Protein AF-A0A3B0PK82-F1 (afdb_monomer)

Radius of gyration: 12.11 Å; Cα contacts (8 Å, |Δi|>4): 57; chains: 1; bounding box: 27×24×29 Å

Secondary structure (DSSP, 8-state):
-HHHHHHS-SEEEEEEEEESSS--TTGGGTTTSEEEEEEEEE-TTS-TT-TT-

Nearest PDB structures (foldseek):
  4xcq-assembly1_A  TM=5.530E-01  e=5.717E+00  Clostridium phage c-st

pLDDT: mean 86.84, std 8.36, range [56.97, 97.12]

InterPro domains:
  IPR030942 IgG-blocking virulence domain [PF26360] (1-53)

Mean predicted aligned error: 4.62 Å

Structure (mmCIF, N/CA/C/O backbone):
data_AF-A0A3B0PK82-F1
#
_entry.id   AF-A0A3B0PK82-F1
#
loop_
_atom_site.group_PDB
_atom_site.id
_atom_site.type_symbol
_atom_site.label_atom_id
_atom_site.label_alt_id
_atom_site.label_comp_id
_atom_site.label_asym_id
_atom_site.label_entity_id
_atom_site.label_seq_id
_atom_site.pdbx_PDB_ins_code
_atom_site.Cartn_x
_atom_site.Cartn_y
_atom_site.Cartn_z
_atom_site.occupancy
_atom_site.B_iso_or_equiv
_atom_site.auth_seq_id
_atom_site.auth_comp_id
_atom_site.auth_asym_id
_atom_site.auth_atom_id
_atom_site.pdbx_PDB_model_num
ATOM 1 N N . MET A 1 1 ? -2.296 -12.737 -1.948 1.00 56.97 1 MET A N 1
ATOM 2 C CA . MET A 1 1 ? -2.185 -11.323 -1.523 1.00 56.97 1 MET A CA 1
ATOM 3 C C . MET A 1 1 ? -3.281 -10.866 -0.555 1.00 56.97 1 MET A C 1
ATOM 5 O O . MET A 1 1 ? -2.925 -10.401 0.511 1.00 56.97 1 MET A O 1
ATOM 9 N N . ALA A 1 2 ? -4.584 -11.024 -0.836 1.00 61.06 2 ALA A N 1
ATOM 10 C CA . ALA A 1 2 ? -5.659 -10.472 0.021 1.00 61.06 2 ALA A CA 1
ATOM 11 C C . ALA A 1 2 ? -5.625 -10.910 1.507 1.00 61.06 2 ALA A C 1
ATOM 13 O O . ALA A 1 2 ? -5.999 -10.142 2.388 1.00 61.06 2 ALA A O 1
ATOM 14 N N . LYS A 1 3 ? -5.139 -12.127 1.795 1.00 74.75 3 LYS A N 1
ATOM 15 C CA . LYS A 1 3 ? -5.134 -12.694 3.154 1.00 74.75 3 LYS A CA 1
ATOM 16 C C . LYS A 1 3 ? -4.218 -11.954 4.136 1.00 74.75 3 LYS A C 1
ATOM 18 O O . LYS A 1 3 ? -4.543 -11.911 5.314 1.00 74.75 3 LYS A O 1
ATOM 23 N N . ILE A 1 4 ? -3.109 -11.365 3.673 1.00 82.38 4 ILE A N 1
ATOM 24 C CA . ILE A 1 4 ? -2.158 -10.714 4.589 1.00 82.38 4 ILE A CA 1
ATOM 25 C C . ILE A 1 4 ? -2.682 -9.363 5.084 1.00 82.38 4 ILE A C 1
ATOM 27 O O . ILE A 1 4 ? -2.598 -9.066 6.267 1.00 82.38 4 ILE A O 1
ATOM 31 N N . PHE A 1 5 ? -3.341 -8.597 4.211 1.00 83.19 5 PHE A N 1
ATOM 32 C CA . PHE A 1 5 ? -3.954 -7.318 4.577 1.00 83.19 5 PHE A CA 1
ATOM 33 C C . PHE A 1 5 ? -5.194 -7.485 5.463 1.00 83.19 5 PHE A C 1
ATOM 35 O O . PHE A 1 5 ? -5.484 -6.615 6.282 1.00 83.19 5 PHE A O 1
ATOM 42 N N . ALA A 1 6 ? -5.900 -8.614 5.341 1.00 84.25 6 ALA A N 1
ATOM 43 C CA . ALA A 1 6 ? -7.001 -8.965 6.235 1.00 84.25 6 ALA A CA 1
ATOM 44 C C . ALA A 1 6 ? -6.528 -9.270 7.668 1.00 84.25 6 ALA A C 1
ATOM 46 O O . ALA A 1 6 ? -7.271 -9.025 8.610 1.00 84.25 6 ALA A O 1
ATOM 47 N N . ALA A 1 7 ? -5.301 -9.776 7.831 1.00 88.44 7 ALA A N 1
ATOM 48 C CA . ALA A 1 7 ? -4.708 -10.047 9.140 1.00 88.44 7 ALA A CA 1
ATOM 49 C C . ALA A 1 7 ? -4.167 -8.785 9.832 1.00 88.44 7 ALA A C 1
ATOM 51 O O . ALA A 1 7 ? -3.938 -8.802 11.040 1.00 88.44 7 ALA A O 1
ATOM 52 N N . LEU A 1 8 ? -3.959 -7.691 9.088 1.00 89.69 8 LEU A N 1
ATOM 53 C CA . LEU A 1 8 ? -3.552 -6.423 9.684 1.00 89.69 8 LEU A CA 1
ATOM 54 C C . LEU A 1 8 ? -4.678 -5.873 10.573 1.00 89.69 8 LEU A C 1
ATOM 56 O O . LEU A 1 8 ? -5.846 -5.939 10.171 1.00 89.69 8 LEU A O 1
ATOM 60 N N . PRO A 1 9 ? -4.348 -5.244 11.711 1.00 92.31 9 PRO A N 1
ATOM 61 C CA . PRO A 1 9 ? -5.311 -4.515 12.525 1.00 92.31 9 PRO A CA 1
ATOM 62 C C . PRO A 1 9 ? -6.101 -3.470 11.723 1.00 92.31 9 PRO A C 1
ATOM 64 O O . PRO A 1 9 ? -5.701 -3.050 10.631 1.00 92.31 9 PRO A O 1
ATOM 67 N N . ASN A 1 10 ? -7.237 -3.040 12.273 1.00 94.25 10 ASN A N 1
ATOM 68 C CA . ASN A 1 10 ? -8.006 -1.931 11.700 1.00 94.25 10 ASN A CA 1
ATOM 69 C C . ASN A 1 10 ? -7.357 -0.568 11.963 1.00 94.25 10 ASN A C 1
ATOM 71 O O . ASN A 1 10 ? -7.552 0.329 11.154 1.00 94.25 10 ASN A O 1
ATOM 75 N N . LYS A 1 11 ? -6.590 -0.436 13.053 1.00 96.56 11 LYS A N 1
ATOM 76 C CA . LYS A 1 11 ? -5.822 0.764 13.400 1.00 96.56 11 LYS A CA 1
ATOM 77 C C . LYS A 1 11 ? -4.335 0.448 13.358 1.00 96.56 11 LYS A C 1
ATOM 79 O O . LYS A 1 11 ? -3.900 -0.501 14.011 1.00 96.56 11 LYS A O 1
ATOM 84 N N . LEU A 1 12 ? -3.584 1.216 12.585 1.00 95.62 12 LEU A N 1
ATOM 85 C CA . LEU A 1 12 ? -2.154 1.049 12.364 1.00 95.62 12 LEU A CA 1
ATOM 86 C C . LEU A 1 12 ? -1.465 2.390 12.654 1.00 95.62 12 LEU A C 1
ATOM 88 O O . LEU A 1 12 ? -1.707 3.342 11.920 1.00 95.62 12 LEU A O 1
ATOM 92 N N . PRO A 1 13 ? -0.593 2.485 13.671 1.00 96.12 13 PRO A N 1
ATOM 93 C CA . PRO A 1 13 ? 0.163 3.716 13.896 1.00 96.12 13 PRO A CA 1
ATOM 94 C C . PRO A 1 13 ? 1.144 3.996 12.746 1.00 96.12 13 PRO A C 1
ATOM 96 O O . PRO A 1 13 ? 1.362 5.141 12.380 1.00 96.12 13 PRO A O 1
ATOM 99 N N . LEU A 1 14 ? 1.701 2.947 12.132 1.00 94.62 14 LEU A N 1
ATOM 100 C CA . LEU A 1 14 ? 2.589 3.052 10.977 1.00 94.62 14 LEU A CA 1
ATOM 101 C C . LEU A 1 14 ? 2.358 1.873 10.030 1.00 94.62 14 LEU A C 1
ATOM 103 O O . LEU A 1 14 ? 2.295 0.718 10.464 1.00 94.62 14 LEU A O 1
ATOM 107 N N . LEU A 1 15 ? 2.273 2.160 8.733 1.00 93.81 15 LEU A N 1
ATOM 108 C CA . LEU A 1 15 ? 2.312 1.168 7.666 1.00 93.81 15 LEU A CA 1
ATOM 109 C C . LEU A 1 15 ? 3.388 1.545 6.645 1.00 93.81 15 LEU A C 1
ATOM 111 O O . LEU A 1 15 ? 3.306 2.590 6.008 1.00 93.81 15 LEU A O 1
ATOM 115 N N . GLU A 1 16 ? 4.361 0.659 6.443 1.00 93.19 16 GLU A N 1
ATOM 116 C CA . GLU A 1 16 ? 5.369 0.798 5.392 1.00 93.19 16 GLU A CA 1
ATOM 117 C C . GLU A 1 16 ? 5.124 -0.232 4.286 1.00 93.19 16 GLU A C 1
A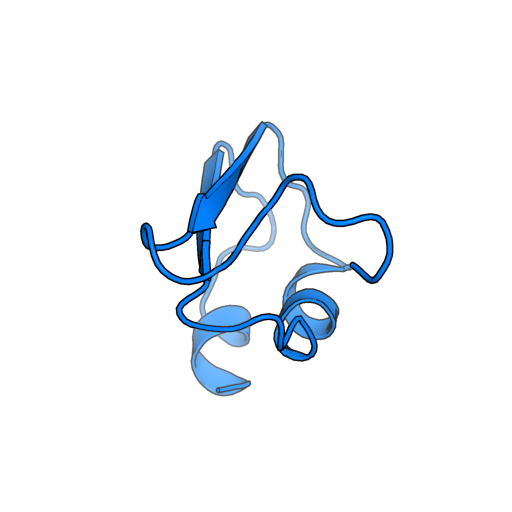TOM 119 O O . GLU A 1 16 ? 5.013 -1.435 4.540 1.00 93.19 16 GLU A O 1
ATOM 124 N N . LEU A 1 17 ? 5.000 0.245 3.048 1.00 90.12 17 LEU A N 1
ATOM 125 C CA . LEU A 1 17 ? 4.737 -0.579 1.876 1.00 90.12 17 LEU A CA 1
ATOM 126 C C . LEU A 1 17 ? 5.922 -0.551 0.922 1.00 90.12 17 LEU A C 1
ATOM 128 O O . LEU A 1 17 ? 6.309 0.503 0.421 1.00 90.12 17 LEU A O 1
ATOM 132 N N . PHE A 1 18 ? 6.432 -1.741 0.617 1.00 90.56 18 PHE A N 1
ATOM 133 C CA . PHE A 1 18 ? 7.462 -1.934 -0.389 1.00 90.56 18 PHE A CA 1
ATOM 134 C 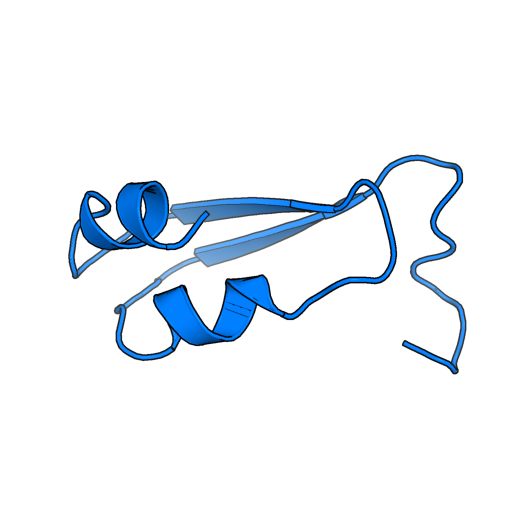C . PHE A 1 18 ? 6.865 -2.327 -1.744 1.00 90.56 18 PHE A C 1
ATOM 136 O O . PHE A 1 18 ? 6.119 -3.306 -1.853 1.00 90.56 18 PHE A O 1
ATOM 143 N N . PHE A 1 19 ? 7.244 -1.589 -2.785 1.00 88.12 19 PHE A N 1
ATOM 144 C CA . PHE A 1 19 ? 6.846 -1.828 -4.167 1.00 88.12 19 PHE A CA 1
ATOM 145 C C . PHE A 1 19 ? 8.025 -2.311 -5.015 1.00 88.12 19 PHE A C 1
ATOM 147 O O . PHE A 1 19 ? 8.932 -1.553 -5.350 1.00 88.12 19 PHE A O 1
ATOM 154 N N . GLU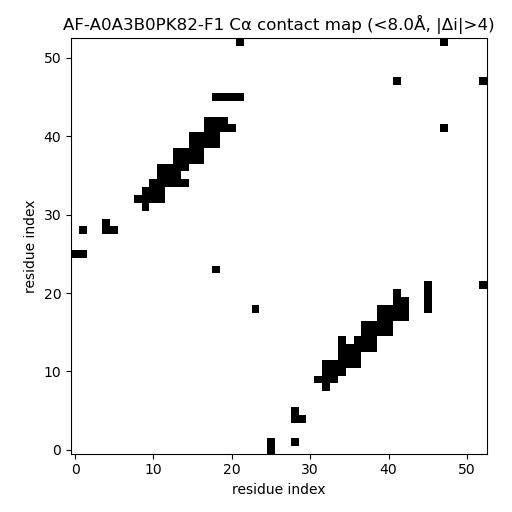 A 1 20 ? 7.966 -3.576 -5.436 1.00 88.88 20 GLU A N 1
ATOM 155 C CA . GLU A 1 20 ? 8.922 -4.156 -6.395 1.00 88.88 20 GLU A CA 1
ATOM 156 C C . GLU A 1 20 ? 8.630 -3.728 -7.849 1.00 88.88 20 GLU A C 1
ATOM 158 O O . GLU A 1 20 ? 9.484 -3.821 -8.726 1.00 88.88 20 GLU A O 1
ATOM 163 N N . SER A 1 21 ? 7.406 -3.260 -8.120 1.00 88.81 21 SER A N 1
ATOM 164 C CA . SER A 1 21 ? 6.940 -2.785 -9.430 1.00 88.81 21 SER A CA 1
ATOM 165 C C . SER A 1 21 ? 5.882 -1.690 -9.256 1.00 88.81 21 SER A C 1
ATOM 167 O O . SER A 1 21 ? 5.392 -1.479 -8.148 1.00 88.81 21 SER A O 1
ATOM 169 N N . LYS A 1 22 ? 5.437 -1.056 -10.351 1.00 86.88 22 LYS A N 1
ATOM 170 C CA . LYS A 1 22 ? 4.333 -0.072 -10.341 1.00 86.88 22 LYS A CA 1
ATOM 171 C C . LYS A 1 22 ? 2.942 -0.671 -10.054 1.00 86.88 22 LYS A C 1
ATOM 173 O O . LYS A 1 22 ? 1.934 0.018 -10.148 1.00 86.88 22 LYS A O 1
ATOM 178 N N . ASN A 1 23 ? 2.844 -1.960 -9.721 1.00 87.31 23 ASN A N 1
ATOM 179 C CA . ASN A 1 23 ? 1.564 -2.586 -9.407 1.00 87.31 23 ASN A CA 1
ATOM 180 C C . ASN A 1 23 ? 1.064 -2.174 -8.012 1.00 87.31 23 ASN A C 1
ATOM 182 O O . ASN A 1 23 ? 1.472 -2.734 -6.995 1.00 87.31 23 ASN A O 1
ATOM 186 N N . THR A 1 24 ? 0.102 -1.255 -7.982 1.00 87.62 24 THR A N 1
ATOM 187 C CA . THR A 1 24 ? -0.524 -0.730 -6.759 1.00 87.62 24 THR A CA 1
ATOM 188 C C . THR A 1 24 ? -1.840 -1.418 -6.386 1.00 87.62 24 THR A C 1
ATOM 190 O O . THR A 1 24 ? -2.506 -1.025 -5.428 1.00 87.62 24 THR A O 1
ATOM 193 N N . SER A 1 25 ? -2.219 -2.503 -7.075 1.00 89.25 25 SER A N 1
ATOM 194 C CA . SER A 1 25 ? -3.522 -3.171 -6.896 1.00 89.25 25 SER A CA 1
ATOM 195 C C . SER A 1 25 ? -3.799 -3.674 -5.473 1.00 89.25 25 SER A C 1
ATOM 197 O O . SER A 1 25 ? -4.956 -3.915 -5.120 1.00 89.25 25 SER A O 1
ATOM 199 N N . ALA A 1 26 ? -2.760 -3.836 -4.649 1.00 86.69 26 ALA A N 1
ATOM 200 C CA . ALA A 1 26 ? -2.869 -4.240 -3.253 1.00 86.69 26 ALA A CA 1
ATOM 201 C C . ALA A 1 26 ? -3.366 -3.119 -2.320 1.00 86.69 26 ALA A C 1
ATOM 203 O O . ALA A 1 26 ? -3.958 -3.426 -1.285 1.00 86.69 26 ALA A O 1
ATOM 204 N N . LEU A 1 27 ? -3.216 -1.842 -2.698 1.00 89.12 27 LEU A N 1
ATOM 205 C CA . LEU A 1 27 ? -3.641 -0.696 -1.881 1.00 89.12 27 LEU A CA 1
ATOM 206 C C . LEU A 1 27 ? -5.146 -0.708 -1.580 1.00 89.12 27 LEU A C 1
ATOM 208 O O . LEU A 1 27 ? -5.585 -0.267 -0.520 1.00 89.12 27 LEU A O 1
ATOM 212 N N . LYS A 1 28 ? -5.957 -1.313 -2.456 1.00 90.94 28 LYS A N 1
ATOM 213 C CA . LYS A 1 28 ? -7.403 -1.457 -2.226 1.00 90.94 28 LYS A CA 1
ATOM 214 C C . LYS A 1 28 ? -7.745 -2.210 -0.935 1.00 90.94 28 LYS A C 1
ATOM 216 O O . LYS A 1 28 ? -8.823 -2.004 -0.390 1.00 90.94 28 LYS A O 1
ATOM 221 N N . TYR A 1 29 ? -6.851 -3.073 -0.444 1.00 90.25 29 TYR A N 1
ATOM 222 C CA . TYR A 1 29 ? -7.087 -3.871 0.762 1.00 90.25 29 TYR A CA 1
ATOM 223 C C . TYR A 1 29 ? -6.820 -3.113 2.066 1.00 90.25 29 TYR A C 1
ATOM 225 O O . TYR A 1 29 ? -7.221 -3.587 3.127 1.00 90.25 29 TYR A O 1
ATOM 233 N N . ILE A 1 30 ? -6.174 -1.947 2.003 1.00 91.12 30 ILE A N 1
ATOM 234 C CA . ILE A 1 30 ? -5.931 -1.088 3.171 1.00 91.12 30 ILE A CA 1
ATOM 235 C C . ILE A 1 30 ? -6.820 0.160 3.188 1.00 91.12 30 ILE A C 1
ATOM 237 O O . ILE A 1 30 ? -6.790 0.905 4.156 1.00 91.12 30 ILE A O 1
ATOM 241 N N . LYS A 1 31 ? -7.665 0.350 2.164 1.00 89.94 31 LYS A N 1
ATOM 242 C CA . LYS A 1 31 ? -8.551 1.517 2.002 1.00 89.94 31 LYS A CA 1
ATOM 243 C C . LYS A 1 31 ? -9.413 1.829 3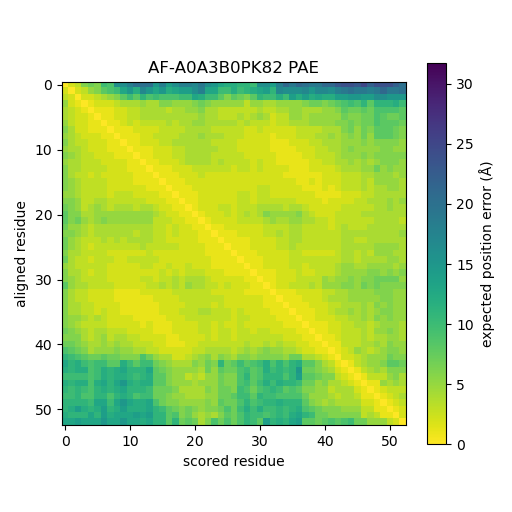.233 1.00 89.94 31 LYS A C 1
ATOM 245 O O . LYS A 1 31 ? -9.700 2.989 3.492 1.00 89.94 31 LYS A O 1
ATOM 250 N N . ASN A 1 32 ? -9.852 0.798 3.953 1.00 91.81 32 ASN A N 1
ATOM 251 C CA . ASN A 1 32 ? -10.763 0.933 5.094 1.00 91.81 32 ASN A CA 1
ATOM 252 C C . ASN A 1 32 ? -10.039 0.872 6.449 1.00 91.81 32 ASN A C 1
ATOM 254 O O . ASN A 1 32 ? -10.689 0.666 7.471 1.00 91.81 32 ASN A O 1
ATOM 258 N N . LYS A 1 33 ? -8.705 0.957 6.463 1.00 92.81 33 LYS A N 1
ATOM 259 C CA . LYS A 1 33 ? -7.912 0.941 7.693 1.00 92.81 33 LYS A CA 1
ATOM 260 C C . LYS A 1 33 ? -7.606 2.370 8.130 1.00 92.81 33 LYS A C 1
ATOM 262 O O . LYS A 1 33 ? -7.380 3.237 7.292 1.00 92.81 33 LYS A O 1
ATOM 267 N N . GLU A 1 34 ? -7.588 2.591 9.435 1.00 96.62 34 GLU A N 1
ATOM 268 C CA . GLU A 1 34 ? -7.084 3.820 10.043 1.00 96.62 3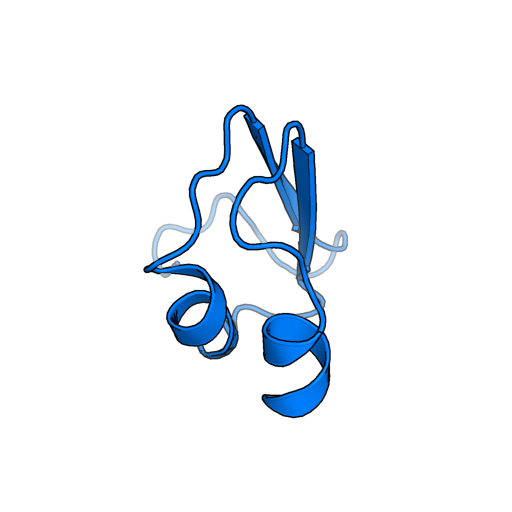4 GLU A CA 1
ATOM 269 C C . GLU A 1 34 ? -5.559 3.701 10.126 1.00 96.62 34 GLU A C 1
ATOM 271 O O . GLU A 1 34 ? -5.050 2.763 10.744 1.00 96.62 34 GLU A O 1
ATOM 276 N N . ILE A 1 35 ? -4.842 4.593 9.443 1.00 96.19 35 ILE A N 1
ATOM 277 C CA . ILE A 1 35 ? -3.380 4.585 9.352 1.00 96.19 35 ILE A CA 1
ATOM 278 C C . ILE A 1 35 ? -2.893 5.986 9.722 1.00 96.19 35 ILE A C 1
ATOM 280 O O . ILE A 1 35 ? -3.215 6.930 9.001 1.00 96.19 35 ILE A O 1
ATOM 284 N N . ASP A 1 36 ? -2.147 6.113 10.820 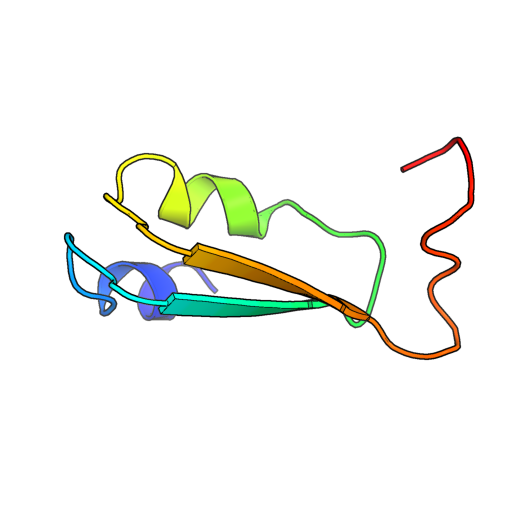1.00 97.12 36 ASP A N 1
ATOM 285 C CA . ASP A 1 36 ? -1.644 7.416 11.281 1.00 97.12 36 ASP A CA 1
ATOM 286 C C . ASP A 1 36 ? -0.453 7.880 10.423 1.00 97.12 36 ASP A C 1
ATOM 288 O O . ASP A 1 36 ? -0.399 9.035 10.003 1.00 97.12 36 ASP A O 1
ATOM 292 N N . GLU A 1 37 ? 0.458 6.961 10.079 1.00 96.31 37 GLU A N 1
ATOM 293 C CA . GLU A 1 37 ? 1.596 7.215 9.190 1.00 96.31 37 GLU A CA 1
ATOM 294 C C . GLU A 1 37 ? 1.700 6.160 8.073 1.00 96.31 37 GLU A C 1
ATOM 296 O O . GLU A 1 37 ? 1.671 4.951 8.322 1.00 96.31 37 GLU A O 1
ATOM 301 N N . LEU A 1 38 ? 1.845 6.613 6.821 1.00 92.50 38 LEU A N 1
ATOM 302 C CA . LEU A 1 38 ? 2.009 5.758 5.640 1.00 92.50 38 LEU A CA 1
ATOM 303 C C . LEU A 1 38 ? 3.325 6.083 4.925 1.00 92.50 38 LEU A C 1
ATOM 305 O O . LEU A 1 38 ? 3.504 7.189 4.420 1.00 92.50 38 LEU A O 1
ATOM 309 N N . SER A 1 39 ? 4.209 5.090 4.831 1.00 91.50 39 SER A N 1
ATOM 310 C CA . SER A 1 39 ? 5.459 5.155 4.070 1.00 91.50 39 SER A CA 1
ATOM 311 C C . SER A 1 39 ? 5.374 4.253 2.839 1.00 91.50 39 SER A C 1
ATOM 313 O O . SER A 1 39 ? 4.902 3.114 2.908 1.00 91.50 39 SER A O 1
ATOM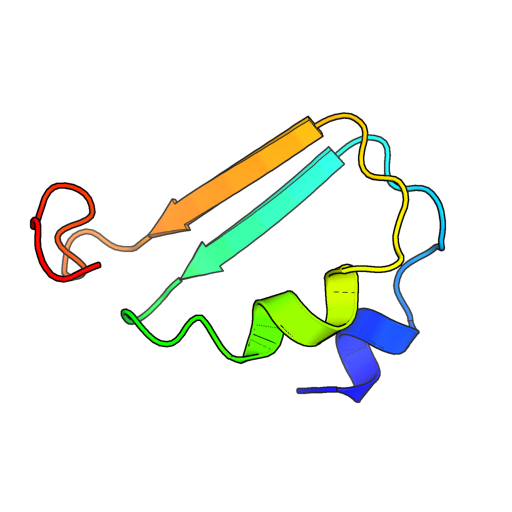 315 N N . MET A 1 40 ? 5.827 4.761 1.695 1.00 88.75 40 MET A N 1
ATOM 316 C CA . MET A 1 40 ? 5.920 4.008 0.448 1.00 88.75 40 MET A CA 1
ATOM 317 C C . MET A 1 40 ? 7.362 4.029 -0.033 1.00 88.75 40 MET A C 1
ATOM 319 O O . MET A 1 40 ? 7.913 5.084 -0.340 1.00 88.75 40 MET A O 1
ATOM 323 N N . ILE A 1 41 ? 7.951 2.845 -0.131 1.00 89.94 41 ILE A N 1
ATOM 324 C CA . ILE A 1 41 ? 9.315 2.651 -0.608 1.00 89.94 41 ILE A CA 1
ATOM 325 C C . ILE A 1 41 ? 9.301 1.729 -1.822 1.00 89.94 41 ILE A C 1
ATOM 327 O O . ILE A 1 41 ? 8.417 0.886 -1.987 1.00 89.94 41 ILE A O 1
ATOM 331 N N . SER A 1 42 ? 10.279 1.884 -2.703 1.00 89.19 42 SER A N 1
ATOM 332 C CA . SER A 1 42 ? 10.429 1.021 -3.871 1.00 89.19 42 SER A CA 1
ATOM 333 C C . SER A 1 42 ? 11.894 0.668 -4.086 1.00 89.19 42 SER A C 1
ATOM 335 O O . SER A 1 42 ? 12.777 1.201 -3.412 1.00 89.19 42 SER A O 1
ATOM 337 N N . ASN A 1 43 ? 12.161 -0.263 -4.998 1.00 86.06 43 ASN A N 1
ATOM 338 C CA . ASN A 1 43 ? 13.531 -0.554 -5.398 1.00 86.06 43 ASN A CA 1
ATOM 339 C C . ASN A 1 43 ? 14.073 0.508 -6.378 1.00 86.06 43 ASN A C 1
ATOM 341 O O . ASN A 1 43 ? 13.325 1.232 -7.029 1.00 86.06 43 ASN A O 1
ATOM 345 N N . ASN A 1 44 ? 15.392 0.524 -6.579 1.00 78.38 44 ASN A N 1
ATOM 346 C CA . ASN A 1 44 ? 16.063 1.454 -7.503 1.00 78.38 44 ASN A CA 1
ATOM 347 C C . ASN A 1 44 ? 15.694 1.253 -8.992 1.00 78.38 44 ASN A C 1
ATOM 349 O O . ASN A 1 44 ? 16.207 1.967 -9.850 1.00 78.38 44 ASN A O 1
ATOM 353 N N . LYS A 1 45 ? 14.872 0.248 -9.324 1.00 80.75 45 LYS A N 1
ATOM 354 C CA . LYS A 1 45 ? 14.413 -0.048 -10.691 1.00 80.75 45 LYS A CA 1
ATOM 355 C C . LYS A 1 45 ? 13.032 0.545 -10.973 1.00 80.75 45 LYS A C 1
ATOM 357 O O . LYS A 1 45 ? 12.683 0.725 -12.138 1.00 80.75 45 LYS A O 1
ATOM 362 N N . VAL A 1 46 ? 12.247 0.841 -9.939 1.00 81.25 46 VAL A N 1
ATOM 363 C CA . VAL A 1 46 ? 10.966 1.534 -10.058 1.00 81.25 46 VAL A CA 1
ATOM 364 C C . VAL A 1 46 ? 11.248 3.027 -9.963 1.00 81.25 46 VAL A C 1
ATOM 366 O O . VAL A 1 46 ? 11.569 3.546 -8.901 1.00 81.25 46 VAL A O 1
ATOM 369 N N . ASN A 1 47 ? 11.151 3.731 -11.092 1.00 77.75 47 ASN A N 1
ATOM 370 C CA . ASN A 1 47 ? 11.263 5.185 -11.079 1.00 77.75 47 ASN A CA 1
ATOM 371 C C . ASN A 1 47 ? 10.013 5.789 -10.420 1.00 77.75 47 ASN A C 1
ATOM 373 O O . ASN A 1 47 ? 8.976 5.928 -11.066 1.00 77.75 47 ASN A O 1
ATOM 377 N N . THR A 1 48 ? 10.134 6.141 -9.141 1.00 74.56 48 THR A N 1
ATOM 378 C CA . THR A 1 48 ? 9.083 6.765 -8.324 1.00 74.56 48 THR A CA 1
ATOM 379 C C . THR A 1 48 ? 8.817 8.228 -8.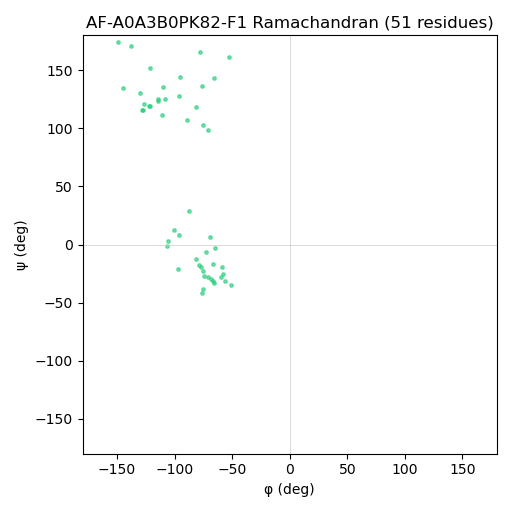671 1.00 74.56 48 THR A C 1
ATOM 381 O O . THR A 1 48 ? 7.939 8.857 -8.095 1.00 74.56 48 THR A O 1
ATOM 384 N N . LEU A 1 49 ? 9.621 8.809 -9.558 1.00 79.00 49 LEU A N 1
ATOM 385 C CA . LEU A 1 49 ? 9.486 10.193 -10.009 1.00 79.00 49 LEU A CA 1
ATOM 386 C C . LEU A 1 49 ? 8.918 10.273 -11.428 1.00 79.00 49 LEU A C 1
ATOM 388 O O . LEU A 1 49 ? 8.868 11.353 -12.004 1.00 79.00 49 LEU A O 1
ATOM 392 N N . ALA A 1 50 ? 8.565 9.133 -12.025 1.00 80.88 50 ALA A N 1
ATOM 393 C CA . ALA A 1 50 ? 7.98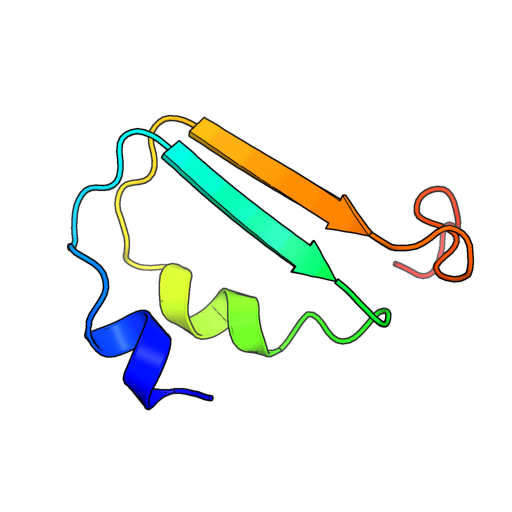5 9.104 -13.355 1.00 80.88 50 ALA A CA 1
ATOM 394 C C . ALA A 1 50 ? 6.510 9.537 -13.302 1.00 80.88 50 ALA A C 1
ATOM 396 O O . ALA A 1 50 ? 5.772 9.091 -12.427 1.00 80.88 50 ALA A O 1
ATOM 397 N N . ASP A 1 51 ? 6.086 10.373 -14.251 1.00 79.44 51 ASP A N 1
ATOM 398 C CA . ASP A 1 51 ? 4.729 10.948 -14.298 1.00 79.44 51 ASP A CA 1
ATOM 399 C C . ASP A 1 51 ? 3.620 9.910 -14.552 1.00 79.44 51 ASP A C 1
ATOM 401 O O . ASP A 1 51 ? 2.441 10.180 -14.342 1.00 79.44 51 ASP A O 1
ATOM 405 N N . ASP A 1 52 ? 3.981 8.722 -15.031 1.00 77.38 52 ASP A N 1
ATOM 406 C CA . ASP A 1 52 ? 3.083 7.622 -15.392 1.00 77.38 52 ASP A CA 1
ATOM 407 C C . ASP A 1 52 ? 2.762 6.695 -14.205 1.00 77.38 52 ASP A C 1
ATOM 409 O O . ASP A 1 52 ? 2.564 5.489 -14.395 1.00 77.38 52 ASP A O 1
ATOM 413 N N . TRP A 1 53 ? 2.783 7.231 -12.984 1.00 71.56 53 TRP A N 1
ATOM 414 C CA . TRP A 1 53 ? 2.549 6.458 -11.767 1.00 71.56 53 TRP A CA 1
ATOM 415 C C . TRP A 1 53 ? 1.083 6.403 -11.333 1.00 71.56 53 TRP A C 1
ATOM 417 O O . TRP A 1 53 ? 0.370 7.422 -11.462 1.00 71.56 53 TRP A O 1
#

Solvent-accessible surface area (backbone atoms only — not comparable to full-atom values): 3571 Å² total; per-residue (Å²): 118,73,69,63,51,67,71,47,69,61,68,33,74,65,46,78,45,80,35,89,51,92,77,61,79,67,56,72,64,52,68,88,42,49,63,76,35,82,47,80,48,63,45,99,83,46,69,88,82,49,90,90,112

Foldseek 3Di:
DLVVLVPDDLEAQEDEDEDAEPDPVCVVSNVRGHYNYYHYYYDPVYPPPDPVD

Organism: NCBI:txid53558

Sequence (53 aa):
MAKIFAALPNKLPLLELFFESKNTSALKYIKNKEIDELSMISNNKVNTLADDW